Protein AF-A0A935H597-F1 (afdb_monomer_lite)

Foldseek 3Di:
DDDDPPWDWDAPDDPDIDIDDPPADQVRQVVVVVVVQVVQVVVQDAPPPDPPDRGDGDFDDTDDDDDDPPDDPVVRVVPRDDGPDD

pLDDT: mean 73.69, std 14.31, range [32.22, 88.62]

Radius of gyration: 14.77 Å; chains: 1; bounding box: 41×26×36 Å

Structure (mmCIF, N/CA/C/O backbone):
data_AF-A0A935H597-F1
#
_entry.id   AF-A0A935H597-F1
#
loop_
_atom_site.group_PDB
_atom_site.id
_atom_site.type_symbol
_atom_site.label_atom_id
_atom_site.label_alt_id
_atom_site.label_comp_id
_atom_site.label_asym_id
_atom_site.label_entity_id
_atom_site.label_seq_id
_atom_site.pdbx_PDB_ins_code
_atom_site.Cartn_x
_atom_site.Cartn_y
_atom_site.Cartn_z
_atom_site.occupancy
_atom_site.B_iso_or_equiv
_atom_site.auth_seq_id
_atom_site.auth_comp_id
_atom_site.auth_asym_id
_atom_site.auth_atom_id
_atom_site.pdbx_PDB_model_num
ATOM 1 N N . MET A 1 1 ? -7.382 -1.289 -9.283 1.00 59.97 1 MET A N 1
ATOM 2 C CA . MET A 1 1 ? -6.388 -0.872 -8.288 1.00 59.97 1 MET A CA 1
ATOM 3 C C . MET A 1 1 ? -5.116 -1.710 -8.355 1.00 59.97 1 MET A C 1
ATOM 5 O O . MET A 1 1 ? -4.060 -1.125 -8.468 1.00 59.97 1 MET A O 1
ATOM 9 N N . PHE A 1 2 ? -5.197 -3.033 -8.458 1.00 67.88 2 PHE A N 1
ATOM 10 C CA . PHE A 1 2 ? -4.085 -3.872 -8.929 1.00 67.88 2 PHE A CA 1
ATOM 11 C C . PHE A 1 2 ? -4.568 -4.529 -10.213 1.00 67.88 2 PHE A C 1
ATOM 13 O O . PHE A 1 2 ? -5.625 -5.161 -10.209 1.00 67.88 2 PHE A O 1
ATOM 20 N N . ARG A 1 3 ? -3.947 -4.215 -11.348 1.00 66.56 3 ARG A N 1
ATOM 21 C CA . ARG A 1 3 ? -4.493 -4.593 -12.670 1.00 66.56 3 ARG A CA 1
ATOM 22 C C . ARG A 1 3 ? -3.438 -5.175 -13.595 1.00 66.56 3 ARG A C 1
ATOM 24 O O . ARG A 1 3 ? -3.803 -5.645 -14.672 1.00 66.56 3 ARG A O 1
ATOM 31 N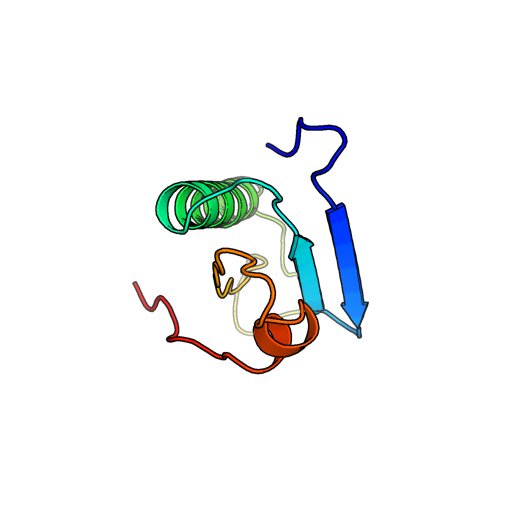 N . ARG A 1 4 ? -2.159 -5.140 -13.215 1.00 74.25 4 ARG A N 1
ATOM 32 C CA . ARG A 1 4 ? -1.088 -5.695 -14.037 1.00 74.25 4 ARG A CA 1
ATOM 33 C C . ARG A 1 4 ? -0.824 -7.139 -13.605 1.00 74.25 4 ARG A C 1
ATOM 35 O O . ARG A 1 4 ? -0.840 -7.419 -12.411 1.00 74.25 4 ARG A O 1
ATOM 42 N N . PRO A 1 5 ? -0.507 -8.052 -14.540 1.00 72.44 5 PRO A N 1
ATOM 43 C CA . PRO A 1 5 ? -0.201 -9.450 -14.215 1.00 72.44 5 PRO A CA 1
ATOM 44 C C . PRO A 1 5 ? 0.983 -9.634 -13.255 1.00 72.44 5 PRO A C 1
ATOM 46 O O . PRO A 1 5 ? 1.167 -10.715 -12.709 1.00 72.44 5 PRO A O 1
ATOM 49 N N . ARG A 1 6 ? 1.817 -8.598 -13.106 1.00 77.62 6 ARG A N 1
ATOM 50 C CA . ARG A 1 6 ? 3.023 -8.599 -12.276 1.00 77.62 6 ARG A CA 1
ATOM 51 C C . ARG A 1 6 ? 2.819 -7.948 -10.903 1.00 77.62 6 ARG A C 1
ATOM 53 O O . ARG A 1 6 ? 3.742 -8.005 -10.098 1.00 77.62 6 ARG A O 1
ATOM 60 N N . ASP A 1 7 ? 1.656 -7.350 -10.634 1.00 80.88 7 ASP A N 1
ATOM 61 C CA . ASP A 1 7 ? 1.343 -6.806 -9.310 1.00 80.88 7 ASP A CA 1
ATOM 62 C C . ASP A 1 7 ? 1.124 -7.987 -8.354 1.00 80.88 7 ASP A C 1
ATOM 64 O O . ASP A 1 7 ? 0.238 -8.816 -8.579 1.00 80.88 7 ASP A O 1
ATOM 68 N N . VAL A 1 8 ? 1.925 -8.085 -7.293 1.00 82.00 8 VAL A N 1
ATOM 69 C CA . VAL A 1 8 ? 1.812 -9.173 -6.311 1.00 82.00 8 VAL A CA 1
ATOM 70 C C . VAL A 1 8 ? 1.370 -8.603 -4.976 1.00 82.00 8 VAL A C 1
ATOM 72 O O . VAL A 1 8 ? 1.988 -7.684 -4.446 1.00 82.00 8 VAL A O 1
ATOM 75 N N . ILE A 1 9 ? 0.316 -9.184 -4.410 1.00 83.25 9 ILE A N 1
ATOM 76 C CA . ILE A 1 9 ? -0.159 -8.886 -3.059 1.00 83.25 9 ILE A CA 1
ATOM 77 C C . ILE A 1 9 ? 0.094 -10.130 -2.222 1.00 83.25 9 ILE A C 1
ATOM 79 O O . ILE A 1 9 ? -0.351 -11.221 -2.578 1.00 83.25 9 ILE A O 1
ATOM 83 N N . THR A 1 10 ? 0.811 -9.977 -1.118 1.00 82.38 10 THR A N 1
ATOM 84 C CA . THR A 1 10 ? 1.116 -11.076 -0.206 1.00 82.38 10 THR A CA 1
ATOM 85 C C . THR A 1 10 ? 0.867 -10.674 1.240 1.00 82.38 10 THR A C 1
ATOM 87 O O . THR A 1 10 ? 0.929 -9.499 1.600 1.00 82.38 10 THR A O 1
ATOM 90 N N . ARG A 1 11 ? 0.576 -11.660 2.087 1.00 84.12 11 ARG A N 1
ATOM 91 C CA . ARG A 1 11 ? 0.463 -11.479 3.535 1.00 84.12 11 ARG A CA 1
ATOM 92 C C . ARG A 1 11 ? 1.788 -11.896 4.157 1.00 84.12 11 ARG A C 1
ATOM 94 O O . ARG A 1 11 ? 2.139 -13.071 4.097 1.00 84.12 11 ARG A O 1
ATOM 101 N N . TYR A 1 12 ? 2.518 -10.933 4.712 1.00 74.25 12 TYR A N 1
ATOM 102 C CA . TYR A 1 12 ? 3.865 -11.148 5.242 1.00 74.25 12 TYR A CA 1
ATOM 103 C C . TYR A 1 12 ? 3.830 -11.905 6.581 1.00 74.25 12 TYR A C 1
ATOM 105 O O . TYR A 1 12 ? 4.617 -12.822 6.796 1.00 74.25 12 TYR A O 1
ATOM 113 N N . GLY A 1 13 ? 2.847 -11.609 7.438 1.00 66.00 13 GLY A N 1
ATOM 114 C CA . GLY A 1 13 ? 2.630 -12.327 8.695 1.00 66.00 13 GLY A CA 1
ATOM 115 C C . GLY A 1 13 ? 1.699 -11.570 9.637 1.00 66.00 13 GLY A C 1
ATOM 116 O O . GLY A 1 13 ? 1.686 -10.347 9.640 1.00 66.00 13 GLY A O 1
ATOM 117 N N . GLY A 1 14 ? 0.882 -12.281 10.423 1.00 78.31 14 GLY A N 1
ATOM 118 C CA . GLY A 1 14 ? -0.055 -11.649 11.362 1.00 78.31 14 GLY A CA 1
ATOM 119 C C . GLY A 1 14 ? -1.031 -10.697 10.659 1.00 78.31 14 GLY A C 1
ATOM 120 O O . GLY A 1 14 ? -1.907 -11.143 9.915 1.00 78.31 14 GLY A O 1
ATOM 121 N N . GLU A 1 15 ? -0.869 -9.400 10.887 1.00 71.06 15 GLU A N 1
ATOM 122 C CA . GLU A 1 15 ? -1.650 -8.308 10.289 1.00 71.06 15 GLU A CA 1
ATOM 123 C C . GLU A 1 15 ? -0.933 -7.584 9.132 1.00 71.06 15 GLU A C 1
ATOM 125 O O . GLU A 1 15 ? -1.511 -6.702 8.503 1.00 71.06 15 GLU A O 1
ATOM 130 N N . GLU A 1 16 ? 0.298 -7.982 8.801 1.00 79.56 16 GLU A N 1
ATOM 131 C CA . GLU A 1 16 ? 1.131 -7.306 7.808 1.00 79.56 16 GLU A CA 1
ATOM 132 C C . GLU A 1 16 ? 0.853 -7.797 6.380 1.00 79.56 16 GLU A C 1
ATOM 134 O O . GLU A 1 16 ? 0.884 -8.997 6.071 1.00 79.56 16 GLU A O 1
ATOM 139 N N . LEU A 1 17 ? 0.620 -6.838 5.486 1.00 82.19 17 LEU A N 1
ATOM 140 C CA . LEU A 1 17 ? 0.415 -7.032 4.054 1.00 82.19 17 LEU A CA 1
ATOM 141 C C . LEU A 1 17 ? 1.554 -6.347 3.296 1.00 82.19 17 LEU A C 1
ATOM 143 O O . LEU A 1 17 ? 1.935 -5.227 3.625 1.00 82.19 17 LEU A O 1
ATOM 147 N N . ALA A 1 18 ? 2.069 -7.004 2.262 1.00 83.62 18 ALA A N 1
ATOM 148 C CA . ALA A 1 18 ? 3.072 -6.451 1.366 1.00 83.62 18 ALA A CA 1
ATOM 149 C C . ALA A 1 18 ? 2.545 -6.445 -0.070 1.00 83.62 18 ALA A C 1
ATOM 151 O O . ALA A 1 18 ? 1.946 -7.416 -0.541 1.00 83.62 18 ALA A O 1
ATOM 152 N N . VAL A 1 19 ? 2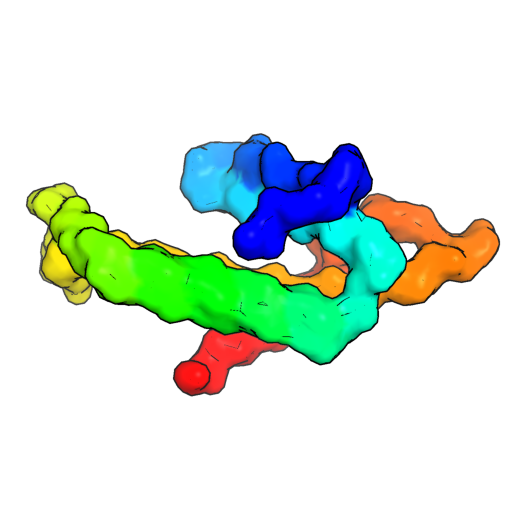.787 -5.339 -0.767 1.00 83.69 19 VAL A N 1
ATOM 153 C CA . VAL A 1 19 ? 2.433 -5.164 -2.174 1.00 83.69 19 VAL A CA 1
ATOM 154 C C . VAL A 1 19 ? 3.711 -4.906 -2.954 1.00 83.69 19 VAL A C 1
ATOM 156 O O . VAL A 1 19 ? 4.475 -4.003 -2.625 1.00 83.69 19 VAL A O 1
ATOM 159 N N . ILE A 1 20 ? 3.938 -5.703 -3.992 1.00 84.44 20 ILE A N 1
ATOM 160 C CA . ILE A 1 20 ? 5.076 -5.576 -4.896 1.00 84.44 20 ILE A CA 1
ATOM 161 C C . ILE A 1 20 ? 4.543 -5.052 -6.226 1.00 84.44 20 ILE A C 1
ATOM 163 O O . ILE A 1 20 ? 3.701 -5.696 -6.854 1.00 84.44 20 ILE A O 1
ATOM 167 N N . LEU A 1 21 ? 5.045 -3.887 -6.642 1.00 83.94 21 LEU A N 1
ATOM 168 C CA . LEU A 1 21 ? 4.662 -3.195 -7.874 1.00 83.94 21 LEU A CA 1
ATOM 169 C C . LEU A 1 21 ? 5.874 -3.099 -8.815 1.00 83.94 21 LEU A C 1
ATOM 171 O O . LEU A 1 21 ? 6.668 -2.162 -8.707 1.00 83.94 21 LEU A O 1
ATOM 175 N N . PRO A 1 22 ? 6.069 -4.062 -9.730 1.00 81.25 22 PRO A N 1
ATOM 176 C CA . PRO A 1 22 ? 7.146 -3.990 -10.711 1.00 81.25 22 PRO A CA 1
ATOM 177 C C . PRO A 1 22 ? 6.974 -2.799 -11.657 1.00 81.25 22 PRO A C 1
ATOM 179 O O . PRO A 1 22 ? 5.850 -2.395 -11.963 1.00 81.25 22 PRO A O 1
ATOM 182 N N . GLU A 1 23 ? 8.096 -2.253 -12.139 1.00 81.62 23 GLU A N 1
ATOM 183 C CA . GLU A 1 23 ? 8.118 -1.140 -13.110 1.00 81.62 23 GLU A CA 1
ATOM 184 C C . GLU A 1 23 ? 7.290 0.074 -12.646 1.00 81.62 23 GLU A C 1
ATOM 186 O O . GLU A 1 23 ? 6.628 0.749 -13.438 1.00 81.62 23 GLU A O 1
ATOM 191 N N . THR A 1 24 ? 7.284 0.316 -11.336 1.00 82.25 24 THR A N 1
ATOM 192 C CA . THR A 1 24 ? 6.542 1.403 -10.702 1.00 82.25 24 THR A CA 1
ATOM 193 C C . THR A 1 24 ? 7.524 2.247 -9.905 1.00 82.25 24 THR A C 1
ATOM 195 O O . THR A 1 24 ? 8.303 1.726 -9.107 1.00 82.25 24 THR A O 1
ATOM 198 N N . ASP A 1 25 ? 7.527 3.548 -10.172 1.00 84.25 25 ASP A N 1
ATOM 199 C CA . ASP A 1 25 ? 8.341 4.510 -9.441 1.00 84.25 25 ASP A CA 1
ATOM 200 C C . ASP A 1 25 ? 7.696 4.871 -8.095 1.00 84.25 25 ASP A C 1
ATOM 202 O O . ASP A 1 25 ? 6.576 4.460 -7.779 1.00 84.25 25 ASP A O 1
ATOM 206 N N . LEU A 1 26 ? 8.412 5.647 -7.278 1.00 84.44 26 LEU A N 1
ATOM 207 C CA . LEU A 1 26 ? 7.925 6.036 -5.954 1.00 84.44 26 LEU A CA 1
ATOM 208 C C . LEU A 1 26 ? 6.592 6.795 -6.037 1.00 84.44 26 LEU A C 1
ATOM 210 O O . LEU A 1 26 ? 5.689 6.518 -5.258 1.00 84.44 26 LEU A O 1
ATOM 214 N N . ALA A 1 27 ? 6.437 7.688 -7.018 1.00 85.94 27 ALA A N 1
ATOM 215 C CA . ALA A 1 27 ? 5.213 8.465 -7.203 1.00 85.94 27 ALA A CA 1
ATOM 216 C C . ALA A 1 27 ? 4.006 7.581 -7.564 1.00 85.94 27 ALA A C 1
ATOM 218 O O . ALA A 1 27 ? 2.907 7.775 -7.038 1.00 85.94 27 ALA A O 1
ATOM 219 N N . GLY A 1 28 ? 4.195 6.592 -8.441 1.00 85.62 28 GLY A N 1
ATOM 220 C CA . GLY A 1 28 ? 3.168 5.607 -8.762 1.00 85.62 28 GLY A CA 1
ATOM 221 C C . GLY A 1 28 ? 2.808 4.736 -7.560 1.00 85.62 28 GLY A C 1
ATOM 222 O O . GLY A 1 28 ? 1.626 4.496 -7.310 1.00 85.62 28 GLY A O 1
ATOM 223 N N . ALA A 1 29 ? 3.806 4.312 -6.785 1.00 86.19 29 ALA A N 1
ATOM 224 C CA . ALA A 1 29 ? 3.604 3.498 -5.593 1.00 86.19 29 ALA A CA 1
ATOM 225 C C . ALA A 1 29 ? 2.884 4.273 -4.470 1.00 86.19 29 ALA A C 1
ATOM 227 O O . ALA A 1 29 ? 1.943 3.742 -3.880 1.00 86.19 29 ALA A O 1
ATOM 228 N N . ASP A 1 30 ? 3.238 5.541 -4.241 1.00 86.69 30 ASP A N 1
ATOM 229 C CA . ASP A 1 30 ? 2.564 6.434 -3.286 1.00 86.69 30 ASP A CA 1
ATOM 230 C C . ASP A 1 30 ? 1.104 6.674 -3.659 1.00 86.69 30 ASP A C 1
ATOM 232 O O . ASP A 1 30 ? 0.225 6.712 -2.792 1.00 86.69 30 ASP A O 1
ATOM 236 N N . ARG A 1 31 ? 0.818 6.800 -4.958 1.00 88.62 31 ARG A N 1
ATOM 237 C CA . ARG A 1 31 ? -0.557 6.941 -5.434 1.00 88.62 31 ARG A CA 1
ATOM 238 C C . ARG A 1 31 ? -1.370 5.686 -5.153 1.00 88.62 31 ARG A C 1
ATOM 240 O O . ARG A 1 31 ? -2.468 5.787 -4.619 1.00 88.62 31 ARG A O 1
ATOM 247 N N . VAL A 1 32 ? -0.813 4.510 -5.439 1.00 86.88 32 VAL A N 1
ATOM 248 C CA . VAL A 1 32 ? -1.467 3.234 -5.121 1.00 86.88 32 VAL A CA 1
ATOM 249 C C . VAL A 1 32 ? -1.685 3.098 -3.613 1.00 86.88 32 VAL A C 1
ATOM 251 O O . VAL A 1 32 ? -2.781 2.735 -3.198 1.00 86.88 32 VAL A O 1
ATOM 254 N N . ALA A 1 33 ? -0.694 3.432 -2.784 1.00 86.81 33 ALA A N 1
ATOM 255 C CA . ALA A 1 33 ? -0.829 3.413 -1.328 1.00 86.81 33 ALA A CA 1
ATOM 256 C C . ALA A 1 33 ? -1.935 4.361 -0.833 1.00 86.81 33 ALA A C 1
ATOM 258 O O . ALA A 1 33 ? -2.776 3.965 -0.023 1.00 86.81 33 ALA A O 1
ATOM 259 N N . SER A 1 34 ? -1.980 5.584 -1.361 1.00 87.19 34 SER A N 1
ATOM 260 C CA . SER A 1 34 ? -3.003 6.583 -1.026 1.00 87.19 34 SER A CA 1
ATOM 261 C C . SER A 1 34 ? -4.406 6.137 -1.441 1.00 87.19 34 SER A C 1
ATOM 263 O O . SER A 1 34 ? -5.366 6.321 -0.688 1.00 87.19 34 SER A O 1
ATOM 265 N N . ASP A 1 35 ? -4.519 5.488 -2.600 1.00 88.62 35 ASP A N 1
ATOM 266 C CA . ASP A 1 35 ? -5.762 4.890 -3.080 1.00 88.62 35 ASP A CA 1
ATOM 267 C C . ASP A 1 35 ? -6.210 3.738 -2.150 1.00 88.62 35 ASP A C 1
ATOM 269 O O . ASP A 1 35 ? -7.405 3.610 -1.885 1.00 88.62 35 ASP A O 1
ATOM 273 N N . VAL A 1 36 ? -5.282 2.942 -1.578 1.00 86.62 36 VAL A N 1
ATOM 274 C CA . VAL A 1 36 ? -5.615 1.850 -0.619 1.00 86.62 36 VAL A CA 1
ATOM 275 C C . VAL A 1 36 ? -6.210 2.449 0.637 1.00 86.62 36 VAL A C 1
ATOM 277 O O . VAL A 1 36 ? -7.265 2.015 1.103 1.00 86.62 36 VAL A O 1
ATOM 280 N N . VAL A 1 37 ? -5.518 3.441 1.190 1.00 86.88 37 VAL A N 1
ATOM 281 C CA . VAL A 1 37 ? -5.922 4.093 2.432 1.00 86.88 37 VAL A CA 1
ATOM 282 C C . VAL A 1 37 ? -7.279 4.768 2.256 1.00 86.88 37 VAL A C 1
ATOM 284 O O . VAL A 1 37 ? -8.146 4.612 3.113 1.00 86.88 37 VAL A O 1
ATOM 287 N N . SER A 1 38 ? -7.490 5.466 1.139 1.00 86.44 38 SER A N 1
ATOM 288 C CA . SER A 1 38 ? -8.768 6.119 0.837 1.00 86.44 38 SER A CA 1
ATOM 289 C C . SER A 1 38 ? -9.898 5.103 0.688 1.00 86.44 38 SER A C 1
ATOM 291 O O . SER A 1 38 ? -10.915 5.230 1.365 1.00 86.44 38 SER A O 1
ATOM 293 N N . ALA A 1 39 ? -9.693 4.035 -0.090 1.00 86.94 39 ALA A N 1
ATOM 294 C CA . ALA A 1 39 ? -10.704 2.998 -0.283 1.00 86.94 39 ALA A CA 1
ATOM 295 C C . ALA A 1 39 ? -11.100 2.309 1.036 1.00 86.94 39 ALA A C 1
ATOM 297 O O . ALA A 1 39 ? -12.280 2.046 1.275 1.00 86.94 39 ALA A O 1
ATOM 298 N N . LEU A 1 40 ? -10.138 2.040 1.926 1.00 85.50 40 LEU A N 1
ATOM 299 C CA . LEU A 1 40 ? -10.437 1.425 3.223 1.00 85.50 40 LEU A CA 1
ATOM 300 C C . LEU A 1 40 ? -11.132 2.384 4.190 1.00 85.50 40 LEU A C 1
ATOM 302 O O . LEU A 1 40 ? -12.043 1.958 4.901 1.00 85.50 40 LEU A O 1
ATOM 306 N N . ARG A 1 41 ? -10.781 3.675 4.165 1.00 85.00 41 ARG A N 1
ATOM 307 C CA . ARG A 1 41 ? -11.515 4.710 4.907 1.00 85.00 41 ARG A CA 1
ATOM 308 C C . ARG A 1 41 ? -12.968 4.801 4.437 1.00 85.00 41 ARG A C 1
ATOM 310 O O . ARG A 1 41 ? -13.863 4.767 5.272 1.00 85.00 41 ARG A O 1
ATOM 317 N N . GLU A 1 42 ? -13.202 4.837 3.127 1.00 86.19 42 GLU A N 1
ATOM 318 C CA . GLU A 1 42 ? -14.547 4.909 2.532 1.00 86.19 42 GLU A CA 1
ATOM 319 C C . GLU A 1 42 ? -15.399 3.665 2.803 1.00 86.19 42 GLU A C 1
ATOM 321 O O . GLU A 1 42 ? -16.622 3.754 2.901 1.00 86.19 42 GLU A O 1
ATOM 326 N N . THR A 1 43 ? -14.761 2.505 2.970 1.00 86.44 43 THR A N 1
ATOM 327 C CA . THR A 1 43 ? -15.458 1.253 3.294 1.00 86.44 43 THR A CA 1
ATOM 328 C C . THR A 1 43 ? -16.092 1.297 4.693 1.00 86.44 43 THR A C 1
ATOM 330 O O . THR A 1 43 ? -17.011 0.525 4.960 1.00 86.44 43 THR A O 1
ATOM 333 N N . HIS A 1 44 ? -15.636 2.193 5.585 1.00 80.56 44 HIS A N 1
ATOM 334 C CA . HIS A 1 44 ? -16.129 2.328 6.964 1.00 80.56 44 HIS A CA 1
ATOM 335 C C . HIS A 1 44 ? -16.243 0.980 7.688 1.00 80.56 44 HIS A C 1
ATOM 337 O O . HIS A 1 44 ? -17.249 0.667 8.328 1.00 80.56 44 HIS A O 1
ATOM 343 N N . LEU A 1 45 ? -15.203 0.154 7.568 1.00 80.19 45 LEU A N 1
ATOM 344 C CA . LEU A 1 45 ? -15.226 -1.189 8.127 1.00 80.19 45 LEU A CA 1
ATOM 345 C C . LEU A 1 45 ? -15.246 -1.094 9.657 1.00 80.19 45 LEU A C 1
ATOM 347 O O . LEU A 1 45 ? -14.278 -0.628 10.260 1.00 80.19 45 LEU A O 1
ATOM 351 N N . ALA A 1 46 ? -16.361 -1.488 10.274 1.00 82.50 46 ALA A N 1
ATOM 352 C CA . ALA A 1 46 ? -16.557 -1.356 11.711 1.00 82.50 46 ALA A CA 1
ATOM 353 C C . ALA A 1 46 ? -15.483 -2.135 12.478 1.00 82.50 46 ALA A C 1
ATOM 355 O O . ALA A 1 46 ? -15.234 -3.317 12.229 1.00 82.50 46 ALA A O 1
ATOM 356 N N . HIS A 1 47 ? -14.847 -1.470 13.437 1.00 82.88 47 HIS A N 1
ATOM 357 C CA . HIS A 1 47 ? -13.817 -2.067 14.273 1.00 82.88 47 HIS A CA 1
ATOM 358 C C . HIS A 1 47 ? -14.403 -2.453 15.633 1.00 82.88 47 HIS A C 1
ATOM 360 O O . HIS A 1 47 ? -13.977 -1.975 16.677 1.00 82.88 47 HIS A O 1
ATOM 366 N N . GLU A 1 48 ? -15.396 -3.348 15.615 1.00 75.94 48 GLU A N 1
ATOM 367 C CA . GLU A 1 48 ? -16.259 -3.687 16.765 1.00 75.94 48 GLU A CA 1
ATOM 368 C C . GLU A 1 48 ? -15.511 -4.152 18.024 1.00 75.94 48 GLU A C 1
ATOM 370 O O . GLU A 1 48 ? -16.039 -4.083 19.131 1.00 75.94 48 GLU A O 1
ATOM 375 N N . ARG A 1 49 ? -14.275 -4.636 17.868 1.00 74.25 49 ARG A N 1
ATOM 376 C CA . ARG A 1 49 ? -13.433 -5.125 18.970 1.00 74.25 49 ARG A CA 1
ATOM 377 C C . ARG A 1 49 ? -12.370 -4.129 19.430 1.00 74.25 49 ARG A C 1
ATOM 379 O O . ARG A 1 49 ? -11.562 -4.484 20.284 1.00 74.25 49 ARG A O 1
ATOM 386 N N . SER A 1 50 ? -12.34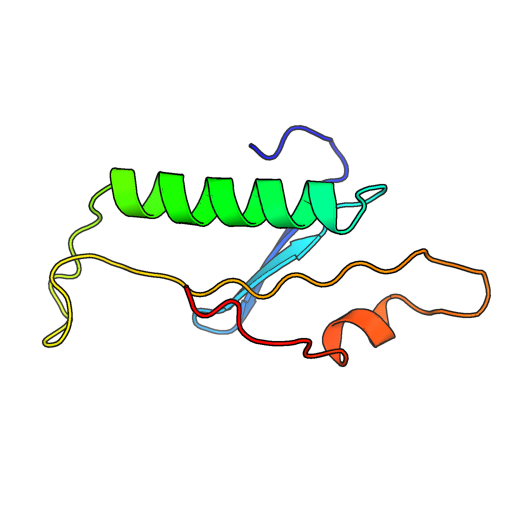3 -2.919 18.874 1.00 72.88 50 SER A N 1
ATOM 387 C CA . SER A 1 50 ? -11.363 -1.907 19.249 1.00 72.88 50 SER A CA 1
ATOM 388 C C . SER A 1 50 ? -11.953 -0.847 20.167 1.00 72.88 50 SER A C 1
ATOM 390 O O . SER A 1 50 ? -12.949 -0.215 19.822 1.00 72.88 50 SER A O 1
ATOM 392 N N . PRO A 1 51 ? -11.322 -0.600 21.324 1.00 70.69 51 PRO A N 1
ATOM 393 C CA . PRO A 1 51 ? -11.732 0.472 22.217 1.00 70.69 51 PRO A CA 1
ATOM 394 C C . PRO A 1 51 ? -11.258 1.860 21.749 1.00 70.69 51 PRO A C 1
ATOM 396 O O . PRO A 1 51 ? -11.672 2.857 22.333 1.00 70.69 51 PRO A O 1
ATOM 399 N N . SER A 1 52 ? -10.377 1.949 20.742 1.00 77.50 52 SER A N 1
ATOM 400 C CA . SER A 1 52 ? -9.696 3.196 20.357 1.00 77.50 52 SER A CA 1
ATOM 401 C C . SER A 1 52 ? -10.188 3.824 19.050 1.00 77.50 52 SER A C 1
ATOM 403 O O . SER A 1 52 ? -9.985 5.020 18.848 1.00 77.50 52 SER A O 1
ATOM 405 N N . ALA A 1 53 ? -10.842 3.065 18.169 1.00 74.81 53 ALA A N 1
ATOM 406 C CA . ALA A 1 53 ? -11.393 3.586 16.920 1.00 74.81 53 ALA A CA 1
ATOM 407 C C . ALA A 1 53 ? -12.639 2.801 16.499 1.00 74.81 53 ALA A C 1
ATOM 409 O O . ALA A 1 53 ? -12.657 1.578 16.581 1.00 74.81 53 ALA A O 1
ATOM 410 N N . ALA A 1 54 ? -13.659 3.506 16.000 1.00 78.44 54 ALA A N 1
ATOM 411 C CA . ALA A 1 54 ? -14.899 2.891 15.515 1.00 78.44 54 ALA A CA 1
ATOM 412 C C . ALA A 1 54 ? -14.730 2.164 14.167 1.00 78.44 54 ALA A C 1
ATOM 414 O O . ALA A 1 54 ? -15.535 1.297 13.828 1.00 78.44 54 ALA A O 1
ATOM 415 N N . PHE A 1 55 ? -13.681 2.497 13.410 1.00 83.56 55 PHE A N 1
ATOM 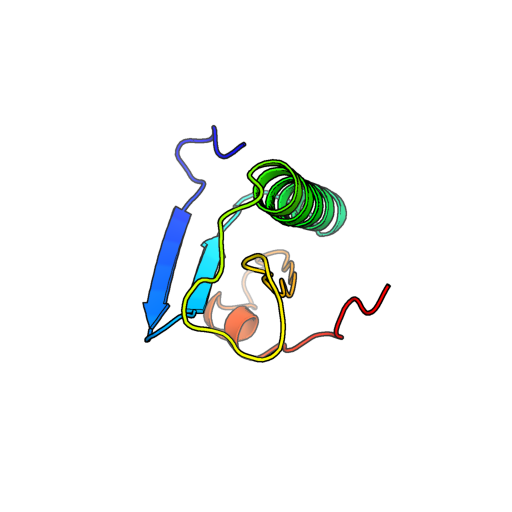416 C CA . PHE A 1 55 ? -13.408 1.953 12.082 1.00 83.56 55 PHE A CA 1
ATOM 417 C C . PHE A 1 55 ? -11.975 1.442 11.974 1.00 83.56 55 PHE A C 1
ATOM 419 O O . PHE A 1 55 ? -11.073 1.951 12.642 1.00 83.56 55 PHE A O 1
ATOM 426 N N . VAL A 1 56 ? -11.775 0.430 11.129 1.00 83.12 56 VAL A N 1
ATOM 427 C CA . VAL A 1 56 ? -10.457 -0.146 10.860 1.00 83.12 56 VAL A CA 1
ATOM 428 C C . VAL A 1 56 ? -9.627 0.872 1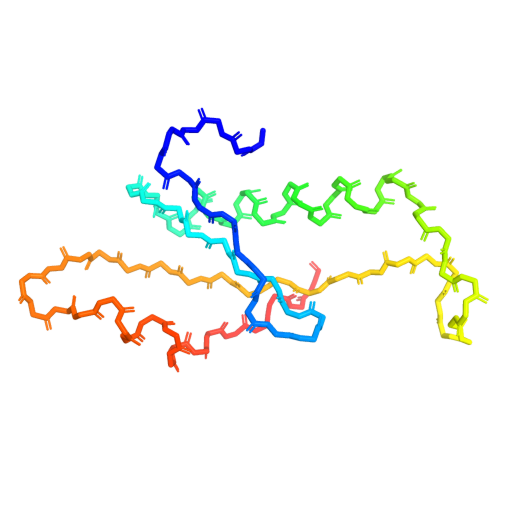0.088 1.00 83.12 56 VAL A C 1
ATOM 430 O O . VAL A 1 56 ? -10.043 1.376 9.046 1.00 83.12 56 VAL A O 1
ATOM 433 N N . THR A 1 57 ? -8.434 1.158 10.597 1.00 81.94 57 THR A N 1
ATOM 434 C CA . THR A 1 57 ? -7.427 1.982 9.929 1.00 81.94 57 THR A CA 1
ATOM 435 C C . THR A 1 57 ? -6.203 1.132 9.614 1.00 81.94 57 THR A C 1
ATOM 437 O O . THR A 1 57 ? -6.005 0.063 10.189 1.00 81.94 57 THR A O 1
ATOM 440 N N . LEU A 1 58 ? -5.385 1.591 8.671 1.00 82.62 58 LEU A N 1
ATOM 441 C CA . LEU A 1 58 ? -4.123 0.945 8.333 1.00 82.62 58 LEU A CA 1
ATOM 442 C C . LEU A 1 58 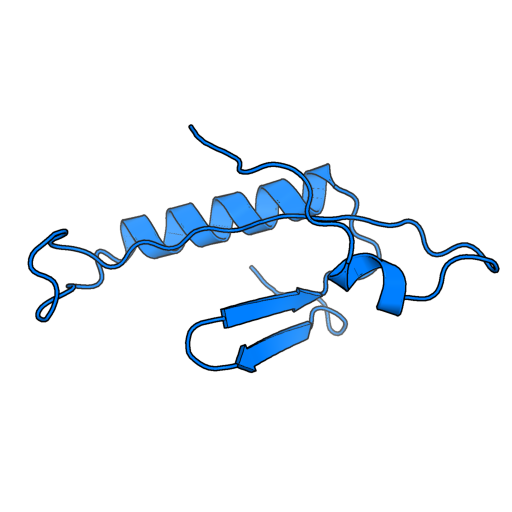? -3.028 1.992 8.132 1.00 82.62 58 LEU A C 1
ATOM 444 O O . LEU A 1 58 ? -3.311 3.149 7.813 1.00 82.62 58 LEU A O 1
ATOM 448 N N . SER A 1 59 ? -1.781 1.567 8.281 1.00 81.69 59 SER A N 1
ATOM 449 C CA . SER A 1 59 ? -0.600 2.360 7.945 1.00 81.69 59 SER A CA 1
ATOM 450 C C . SER A 1 59 ? 0.128 1.701 6.778 1.00 81.69 59 SER A C 1
ATOM 452 O O . SER A 1 59 ? 0.319 0.487 6.783 1.00 81.69 59 SER A O 1
ATOM 454 N N . VAL A 1 60 ? 0.527 2.491 5.778 1.00 82.81 60 VAL A N 1
ATOM 455 C CA . VAL A 1 60 ? 1.308 2.013 4.625 1.00 82.81 60 VAL A CA 1
ATOM 456 C C . VAL A 1 60 ? 2.667 2.692 4.638 1.00 82.81 60 VAL A C 1
ATOM 458 O O . VAL A 1 60 ? 2.746 3.912 4.754 1.00 82.81 60 VAL A O 1
ATOM 461 N N . GLY A 1 61 ? 3.729 1.902 4.506 1.00 81.94 61 GLY A N 1
ATOM 462 C CA . GLY A 1 61 ? 5.055 2.391 4.141 1.00 81.94 61 GLY A CA 1
ATOM 463 C C . GLY A 1 61 ? 5.321 2.073 2.674 1.00 81.94 61 GLY A C 1
ATOM 464 O O . GLY A 1 61 ? 5.040 0.959 2.232 1.00 81.94 61 GLY A O 1
ATOM 465 N N . VAL A 1 62 ? 5.854 3.037 1.927 1.00 83.12 62 VAL A N 1
ATOM 466 C CA . VAL A 1 62 ? 6.183 2.869 0.508 1.00 83.12 62 VAL A CA 1
ATOM 467 C C . VAL A 1 62 ? 7.695 2.916 0.332 1.00 83.12 62 VAL A C 1
ATOM 469 O O . VAL A 1 62 ? 8.387 3.741 0.923 1.00 83.12 62 VAL A O 1
ATOM 472 N N . SER A 1 63 ? 8.216 1.999 -0.477 1.00 80.50 63 SER A N 1
ATOM 473 C CA . SER A 1 63 ? 9.624 1.950 -0.857 1.00 80.50 63 SER A CA 1
ATOM 474 C C . SER A 1 63 ? 9.720 1.576 -2.330 1.00 80.50 63 SER A C 1
ATOM 476 O O . SER A 1 63 ? 9.007 0.685 -2.793 1.00 80.50 63 SER A O 1
ATOM 478 N N . ALA A 1 64 ? 10.587 2.266 -3.068 1.00 80.25 64 ALA A N 1
ATOM 479 C CA . ALA A 1 64 ? 10.841 2.011 -4.478 1.00 80.25 64 ALA A CA 1
ATOM 480 C C . ALA A 1 64 ? 12.346 1.866 -4.710 1.00 80.25 64 ALA A C 1
ATOM 482 O O . ALA A 1 64 ? 13.154 2.615 -4.159 1.00 80.25 64 ALA A O 1
ATOM 483 N N . LEU A 1 65 ? 12.718 0.901 -5.546 1.00 78.12 65 LEU A N 1
ATOM 484 C CA . LEU A 1 65 ? 14.096 0.642 -5.941 1.00 78.12 65 LEU A CA 1
ATOM 485 C C . LEU A 1 65 ? 14.127 0.402 -7.444 1.00 78.12 65 LEU A C 1
ATOM 487 O O . LEU A 1 65 ? 13.357 -0.400 -7.971 1.00 78.12 65 LEU A O 1
ATOM 491 N N . VAL A 1 66 ? 15.064 1.058 -8.119 1.00 70.69 66 VAL A N 1
ATOM 492 C CA . VAL A 1 66 ? 15.453 0.671 -9.472 1.00 70.69 66 VAL A CA 1
ATOM 493 C C . VAL A 1 66 ? 16.414 -0.506 -9.335 1.00 70.69 66 VAL A C 1
ATOM 495 O O . VAL A 1 66 ? 17.503 -0.360 -8.775 1.00 70.69 66 VAL A O 1
ATOM 498 N N . ALA A 1 67 ? 15.981 -1.685 -9.780 1.00 61.94 67 ALA A N 1
ATOM 499 C CA . ALA A 1 67 ? 16.830 -2.868 -9.810 1.00 61.94 67 ALA A CA 1
ATOM 500 C C . ALA A 1 67 ? 17.950 -2.647 -10.838 1.00 61.94 67 ALA A C 1
ATOM 502 O O . ALA A 1 67 ? 17.714 -2.687 -12.042 1.00 61.94 67 ALA A O 1
ATOM 503 N N . ASP A 1 68 ? 19.154 -2.376 -10.343 1.00 56.78 68 ASP A N 1
ATOM 504 C CA . ASP A 1 68 ? 20.399 -2.410 -11.110 1.00 56.78 68 ASP A CA 1
ATOM 505 C C . ASP A 1 68 ? 21.126 -3.730 -10.796 1.00 56.78 68 ASP A C 1
ATOM 507 O O . ASP A 1 68 ? 20.825 -4.366 -9.781 1.00 56.78 68 ASP A O 1
ATOM 511 N N . ALA A 1 69 ? 22.084 -4.154 -11.626 1.00 57.66 69 ALA A N 1
ATOM 512 C CA . ALA A 1 69 ? 22.792 -5.440 -11.513 1.00 57.66 69 ALA A CA 1
ATOM 513 C C . ALA A 1 69 ? 23.455 -5.687 -10.135 1.00 57.66 69 ALA A C 1
ATOM 515 O O . ALA A 1 69 ? 23.836 -6.811 -9.814 1.00 57.66 69 ALA A O 1
ATOM 516 N N . THR A 1 70 ? 23.563 -4.642 -9.315 1.00 56.69 70 THR A N 1
ATOM 517 C CA . THR A 1 70 ? 24.190 -4.619 -7.991 1.00 56.69 70 THR A CA 1
ATOM 518 C C . THR A 1 70 ? 23.194 -4.647 -6.819 1.00 56.69 70 THR A C 1
ATOM 520 O O . THR A 1 70 ? 23.618 -4.869 -5.687 1.00 56.69 70 THR A O 1
ATOM 523 N N . ASN A 1 71 ? 21.886 -4.448 -7.047 1.00 56.06 71 ASN A N 1
ATOM 524 C CA . ASN A 1 71 ? 20.888 -4.322 -5.976 1.00 56.06 71 ASN A CA 1
ATOM 525 C C . ASN A 1 71 ? 19.911 -5.509 -5.971 1.00 56.06 71 ASN A C 1
ATOM 527 O O . ASN A 1 71 ? 19.024 -5.616 -6.818 1.00 56.06 71 ASN A O 1
ATOM 531 N N . ALA A 1 72 ? 20.049 -6.401 -4.987 1.00 56.06 72 ALA A N 1
ATOM 532 C CA . ALA A 1 72 ? 19.137 -7.527 -4.798 1.00 56.06 72 ALA A CA 1
ATOM 533 C C . ALA A 1 72 ? 17.804 -7.073 -4.174 1.00 56.06 72 ALA A C 1
ATOM 535 O O . ALA A 1 72 ? 17.785 -6.265 -3.248 1.00 56.06 72 ALA A O 1
ATOM 536 N N . ALA A 1 73 ? 16.685 -7.664 -4.609 1.00 56.50 73 ALA A N 1
ATOM 537 C CA . ALA A 1 73 ? 15.338 -7.373 -4.093 1.00 56.50 73 ALA A CA 1
ATOM 538 C C . ALA A 1 73 ? 15.191 -7.546 -2.564 1.00 56.50 73 ALA A C 1
ATOM 540 O O . ALA A 1 73 ? 14.296 -6.960 -1.962 1.00 56.50 73 ALA A O 1
ATOM 541 N N . ALA A 1 74 ? 16.085 -8.306 -1.921 1.00 54.75 74 ALA A N 1
ATOM 542 C CA . ALA A 1 74 ? 16.138 -8.451 -0.466 1.00 54.75 74 ALA A CA 1
ATOM 543 C C . ALA A 1 74 ? 16.444 -7.130 0.272 1.00 54.75 74 ALA A C 1
ATOM 545 O O . ALA A 1 74 ? 16.025 -6.955 1.414 1.00 54.75 74 ALA A O 1
ATOM 546 N N . ASP A 1 75 ? 17.115 -6.180 -0.385 1.00 55.12 75 ASP A N 1
ATOM 547 C CA . ASP A 1 75 ? 17.522 -4.901 0.208 1.00 55.12 75 ASP A CA 1
ATOM 548 C C . ASP A 1 75 ? 16.329 -3.940 0.415 1.00 55.12 75 ASP A C 1
ATOM 550 O O . ASP A 1 75 ? 16.374 -3.029 1.242 1.00 55.12 75 ASP A O 1
ATOM 554 N N . LEU A 1 76 ? 15.215 -4.177 -0.291 1.00 54.44 76 LEU A N 1
ATOM 555 C CA . LEU A 1 76 ? 13.973 -3.405 -0.169 1.00 54.44 76 LEU A CA 1
ATOM 556 C C . LEU A 1 76 ? 13.248 -3.628 1.162 1.00 54.44 76 LEU A C 1
ATOM 558 O O . LEU A 1 76 ? 12.655 -2.689 1.687 1.00 54.44 76 LEU A O 1
ATOM 562 N N . LEU A 1 77 ? 13.318 -4.838 1.729 1.00 57.00 77 LEU A N 1
ATOM 563 C CA . LEU A 1 77 ? 12.645 -5.171 2.992 1.00 57.00 77 LEU A CA 1
ATOM 564 C C . LEU A 1 77 ? 13.340 -4.541 4.211 1.00 57.00 77 LEU A C 1
ATOM 566 O O . LEU A 1 77 ? 12.712 -4.361 5.250 1.00 57.00 77 LEU A O 1
ATOM 570 N N . HIS A 1 78 ? 14.624 -4.184 4.090 1.00 53.28 78 HIS A N 1
ATOM 571 C CA . HIS A 1 78 ? 15.402 -3.572 5.174 1.00 53.28 78 HIS A CA 1
ATOM 572 C C . HIS A 1 78 ? 15.373 -2.035 5.160 1.00 53.28 78 HIS A C 1
ATOM 574 O O . HIS A 1 78 ? 15.646 -1.396 6.179 1.00 53.28 78 HIS A O 1
ATOM 580 N N . ARG A 1 79 ? 15.014 -1.414 4.028 1.00 48.25 79 ARG A N 1
ATOM 581 C CA . ARG A 1 79 ? 14.935 0.048 3.883 1.00 48.25 79 ARG A CA 1
ATOM 582 C C . ARG A 1 79 ? 13.595 0.563 4.402 1.00 48.25 79 ARG A C 1
ATOM 584 O O . ARG A 1 79 ? 12.693 0.912 3.648 1.00 48.25 79 ARG A O 1
ATOM 591 N N . ARG A 1 80 ? 13.481 0.629 5.727 1.00 46.25 80 ARG A N 1
ATOM 592 C CA . ARG A 1 80 ? 12.408 1.336 6.434 1.00 46.25 80 ARG A CA 1
ATOM 593 C C . ARG A 1 80 ? 12.587 2.846 6.232 1.00 46.25 80 ARG A C 1
ATOM 595 O O . ARG A 1 80 ? 13.341 3.482 6.963 1.00 46.25 80 ARG A O 1
ATOM 602 N N . CYS A 1 81 ? 11.921 3.412 5.227 1.00 46.81 81 CYS A N 1
ATOM 603 C CA . CYS A 1 81 ? 11.853 4.857 5.014 1.00 46.81 81 CYS A CA 1
ATOM 604 C C . CYS A 1 81 ? 10.541 5.418 5.585 1.00 46.81 81 CYS A C 1
ATOM 606 O O . CYS A 1 81 ? 9.462 4.969 5.214 1.00 46.81 81 CYS A O 1
ATOM 608 N N . GLY A 1 82 ? 10.699 6.357 6.524 1.00 46.00 82 GLY A N 1
ATOM 609 C CA . GLY A 1 82 ? 9.778 7.414 6.957 1.00 46.00 82 GLY A CA 1
ATOM 610 C C . GLY A 1 82 ? 8.272 7.195 6.835 1.00 46.00 82 GLY A C 1
ATOM 611 O O . GLY A 1 82 ? 7.695 7.341 5.766 1.00 46.00 82 GLY A O 1
ATOM 612 N N . THR A 1 83 ? 7.636 6.994 7.985 1.00 40.31 83 THR A N 1
ATOM 613 C CA . THR A 1 83 ? 6.222 7.257 8.254 1.00 40.31 83 THR A CA 1
ATOM 614 C C . THR A 1 83 ? 5.688 8.457 7.458 1.00 40.31 83 THR A C 1
ATOM 616 O O . THR A 1 83 ? 6.097 9.591 7.714 1.00 40.31 83 THR A O 1
ATOM 619 N N . VAL A 1 84 ? 4.729 8.241 6.552 1.00 41.28 84 VAL A N 1
ATOM 620 C CA . VAL A 1 84 ? 3.836 9.324 6.118 1.00 41.28 84 VAL A CA 1
ATOM 621 C C . VAL A 1 84 ? 2.849 9.551 7.262 1.00 41.28 84 VAL A C 1
ATOM 623 O O . VAL A 1 84 ? 1.834 8.871 7.387 1.00 41.28 84 VAL A O 1
ATOM 626 N N . CYS A 1 85 ? 3.218 10.452 8.171 1.00 32.22 85 CYS A N 1
ATOM 627 C CA . CYS A 1 85 ? 2.286 11.083 9.097 1.00 32.22 85 CYS A CA 1
ATOM 628 C C . CYS A 1 85 ? 1.682 12.299 8.388 1.00 32.22 85 CYS A C 1
ATOM 630 O O . CYS A 1 85 ? 2.414 13.248 8.103 1.00 32.22 85 CYS A O 1
ATOM 632 N N . GLY A 1 86 ? 0.370 12.278 8.145 1.00 34.28 86 GLY A N 1
ATOM 633 C CA . GLY A 1 86 ? -0.401 13.413 7.628 1.00 34.28 86 GLY A CA 1
ATOM 634 C C . GLY A 1 86 ? -1.603 12.973 6.820 1.00 34.28 86 GLY A C 1
ATOM 635 O O . GLY A 1 86 ? -1.445 12.868 5.589 1.00 34.28 86 GLY A O 1
#

Secondary structure (DSSP, 8-state):
---STT-EEEEEETTEEEEE-TT--HHHHHHHHHHHHHHHHHHT-B-TT-SS-SB-------------TT--TTHHHH--------

Sequence (86 aa):
MFRRPRDVITRYGGEELAVILPETDLAGADRVASDVVSALRETHLAHERSPSAAFVTLSVGVSALVADATNAAADLLHRRCGTVCG